Protein AF-A0A061INL2-F1 (afdb_monomer_lite)

Radius of gyration: 15.72 Å; chains: 1; bounding box: 51×24×34 Å

Organism: Cricetulus griseus (NCBI:txid10029)

InterPro domains:
  IPR005108 HELP motif [PF03451] (6-45)
  IPR015943 WD40/YVTN repeat-like-containing domain superfamily [G3DSA:2.130.10.10] (7-18)
  IPR015943 WD40/YVTN repeat-like-containing domain superfamily [G3DSA:2.130.10.10] (19-66)
  IPR050630 WD repeat Echinoderm Microtubule-associated Protein-like [PTHR13720] (5-65)

Foldseek 3Di:
DDDPDDDPDDDDDFDDDDAPPPPADPAWDAAPLRWIWGDDWQWTWTADPVVRGIDIDNPDPTGDRDDDDDRPDPDD

pLDDT: mean 87.03, std 13.33, range [40.16, 97.38]

Secondary structure (DSSP, 8-state):
----SPPS-------------SS--S--EE-TT--EEEEETTEEEEEETTTTEEEEE---SS--------TT----

Sequence (76 aa):
MADRTAPSCQLRLEWVYGYRGHQCRNNLYYTAGKEVVYFVAGVGVVYNTREHSQKFFLGHNDDIIRFSVIRVVVEF

Structure (mmCIF, N/CA/C/O backbone):
data_AF-A0A061INL2-F1
#
_entry.id   AF-A0A061INL2-F1
#
loop_
_atom_site.group_PDB
_atom_site.id
_atom_site.type_symbol
_atom_site.label_atom_id
_atom_site.label_alt_id
_atom_site.label_comp_id
_atom_site.label_asym_id
_atom_site.label_entity_id
_atom_site.label_seq_id
_atom_site.pdbx_PDB_ins_code
_atom_site.Cartn_x
_atom_site.Cartn_y
_atom_site.Cartn_z
_atom_site.occupancy
_atom_site.B_iso_or_equiv
_atom_site.auth_seq_id
_atom_site.auth_comp_id
_atom_site.auth_asym_id
_atom_site.auth_atom_id
_atom_site.pdbx_PDB_model_num
ATOM 1 N N . MET A 1 1 ? 36.847 -5.097 -18.252 1.00 57.16 1 MET A N 1
ATOM 2 C CA . MET A 1 1 ? 35.467 -5.470 -18.636 1.00 57.16 1 MET A CA 1
ATOM 3 C C . MET A 1 1 ? 34.666 -5.571 -17.351 1.00 57.16 1 MET A C 1
ATOM 5 O O . MET A 1 1 ? 35.154 -6.224 -16.441 1.00 57.16 1 MET A O 1
ATOM 9 N N . ALA A 1 2 ? 33.537 -4.871 -17.228 1.00 74.69 2 ALA A N 1
ATOM 10 C CA . ALA A 1 2 ? 32.689 -4.999 -16.043 1.00 74.69 2 ALA A CA 1
ATOM 11 C C . ALA A 1 2 ? 32.026 -6.382 -16.046 1.00 74.69 2 ALA A C 1
ATOM 13 O O . ALA A 1 2 ? 31.502 -6.806 -17.080 1.00 74.69 2 ALA A O 1
ATOM 14 N N . ASP A 1 3 ? 32.107 -7.075 -14.914 1.00 81.12 3 ASP A N 1
ATOM 15 C CA . ASP A 1 3 ? 31.396 -8.325 -14.679 1.00 81.12 3 ASP A CA 1
ATOM 16 C C . ASP A 1 3 ? 29.885 -8.086 -14.845 1.00 81.12 3 ASP A C 1
ATOM 18 O O . ASP A 1 3 ? 29.348 -7.089 -14.361 1.00 81.12 3 ASP A O 1
ATOM 22 N N . ARG A 1 4 ? 29.225 -8.958 -15.613 1.00 86.81 4 ARG A N 1
ATOM 23 C CA . ARG A 1 4 ? 27.794 -8.872 -15.954 1.00 86.81 4 ARG A CA 1
ATOM 24 C C . ARG A 1 4 ? 26.945 -9.848 -15.138 1.00 86.81 4 ARG A C 1
ATOM 26 O O . ARG A 1 4 ? 25.783 -10.067 -15.476 1.00 86.81 4 ARG A O 1
ATOM 33 N N . THR A 1 5 ? 27.515 -10.476 -14.115 1.00 91.94 5 THR A N 1
ATOM 34 C CA . THR A 1 5 ? 26.757 -11.317 -13.191 1.00 91.94 5 THR A CA 1
ATOM 35 C C . THR A 1 5 ? 25.742 -10.497 -12.395 1.00 91.94 5 THR A C 1
ATOM 37 O O . THR A 1 5 ? 25.912 -9.301 -12.150 1.00 91.94 5 THR A O 1
ATOM 40 N N . ALA A 1 6 ? 24.632 -11.143 -12.035 1.00 90.38 6 ALA A N 1
ATOM 41 C CA . ALA A 1 6 ? 23.598 -10.511 -11.231 1.00 90.38 6 ALA A CA 1
ATOM 42 C C . ALA A 1 6 ? 24.144 -10.170 -9.829 1.00 90.38 6 ALA A C 1
ATOM 44 O O . ALA A 1 6 ? 24.912 -10.962 -9.273 1.00 90.38 6 ALA A O 1
ATOM 45 N N . PRO A 1 7 ? 23.735 -9.036 -9.230 1.00 92.88 7 PRO A N 1
ATOM 46 C CA . PRO A 1 7 ? 24.061 -8.735 -7.842 1.00 92.88 7 PRO A CA 1
ATOM 47 C C . PRO A 1 7 ? 23.607 -9.860 -6.906 1.00 92.88 7 PRO A C 1
ATOM 49 O O . PRO A 1 7 ? 22.554 -10.463 -7.107 1.00 92.88 7 PRO A O 1
ATOM 52 N N . SER A 1 8 ? 24.369 -10.111 -5.842 1.00 93.06 8 SER A N 1
ATOM 53 C CA . SER A 1 8 ? 24.008 -11.092 -4.809 1.00 93.06 8 SER A CA 1
ATOM 54 C C . SER A 1 8 ? 22.897 -10.612 -3.866 1.00 93.06 8 SER A C 1
ATOM 56 O O . SER A 1 8 ? 22.398 -11.388 -3.053 1.00 93.06 8 SER A O 1
ATOM 58 N N . CYS A 1 9 ? 22.512 -9.338 -3.952 1.00 93.62 9 CYS A N 1
ATOM 59 C CA . CYS A 1 9 ? 21.482 -8.723 -3.129 1.00 93.62 9 CYS A CA 1
ATOM 60 C C . CYS A 1 9 ? 20.168 -8.530 -3.896 1.00 93.62 9 CYS A C 1
ATOM 62 O O . CYS A 1 9 ? 20.132 -8.455 -5.124 1.00 93.62 9 CYS A O 1
ATOM 64 N N . GLN A 1 10 ? 19.076 -8.427 -3.140 1.00 93.81 10 GLN A N 1
ATOM 65 C CA . GLN A 1 10 ? 17.738 -8.169 -3.660 1.00 93.81 10 GLN A CA 1
ATOM 66 C C . GLN A 1 10 ? 17.185 -6.878 -3.064 1.00 93.81 10 GLN A C 1
ATOM 68 O O . GLN A 1 10 ? 17.495 -6.519 -1.927 1.00 93.81 10 GLN A O 1
ATOM 73 N N . LEU A 1 11 ? 16.345 -6.195 -3.835 1.00 93.94 11 LEU A N 1
ATOM 74 C CA . LEU A 1 11 ? 15.588 -5.045 -3.365 1.00 93.94 11 LEU A CA 1
ATOM 75 C C . LEU A 1 11 ? 14.238 -5.510 -2.825 1.00 93.94 11 LEU A C 1
ATOM 77 O O . LEU A 1 11 ? 13.613 -6.419 -3.371 1.00 93.94 11 LEU A O 1
ATOM 81 N N . ARG A 1 12 ? 13.772 -4.846 -1.770 1.00 93.56 12 ARG A N 1
ATOM 82 C CA . ARG A 1 12 ? 12.429 -5.027 -1.225 1.00 93.56 12 ARG A CA 1
ATOM 83 C C . ARG A 1 12 ? 11.777 -3.665 -1.091 1.00 93.56 12 ARG A C 1
ATOM 85 O O . ARG A 1 12 ? 12.414 -2.725 -0.627 1.00 93.56 12 ARG A O 1
ATOM 92 N N . LEU A 1 13 ? 10.512 -3.579 -1.488 1.00 94.44 13 LEU A N 1
ATOM 93 C CA . LEU A 1 13 ? 9.719 -2.375 -1.292 1.00 94.44 13 LEU A CA 1
ATOM 94 C C . LEU A 1 13 ? 9.619 -2.071 0.208 1.00 94.44 13 LEU A C 1
ATOM 96 O O . LEU A 1 13 ? 9.171 -2.914 0.985 1.00 94.44 13 LEU A O 1
ATOM 100 N N . GLU A 1 14 ? 10.074 -0.884 0.597 1.00 96.19 14 GLU A N 1
ATOM 101 C CA . GLU A 1 14 ? 10.066 -0.425 1.988 1.00 96.19 14 GLU A CA 1
ATOM 102 C C . GLU A 1 14 ? 8.858 0.466 2.272 1.00 96.19 14 GLU A C 1
ATOM 104 O O . GLU A 1 14 ? 8.173 0.282 3.276 1.00 96.19 14 GLU A O 1
ATOM 109 N N . TRP A 1 15 ? 8.577 1.409 1.371 1.00 97.38 15 TRP A N 1
ATOM 110 C CA . TRP A 1 15 ? 7.519 2.388 1.560 1.00 97.38 15 TRP A CA 1
ATOM 111 C C . TRP A 1 15 ? 6.943 2.876 0.235 1.00 97.38 15 TRP A C 1
ATOM 113 O O . TRP A 1 15 ? 7.665 3.069 -0.745 1.00 97.38 15 TRP A O 1
ATOM 123 N N . VAL A 1 16 ? 5.639 3.140 0.229 1.00 96.62 16 VAL A N 1
ATOM 124 C CA . VAL A 1 16 ? 4.936 3.838 -0.847 1.00 96.62 16 VAL A CA 1
ATOM 125 C C . VAL A 1 16 ? 4.502 5.206 -0.341 1.00 96.62 16 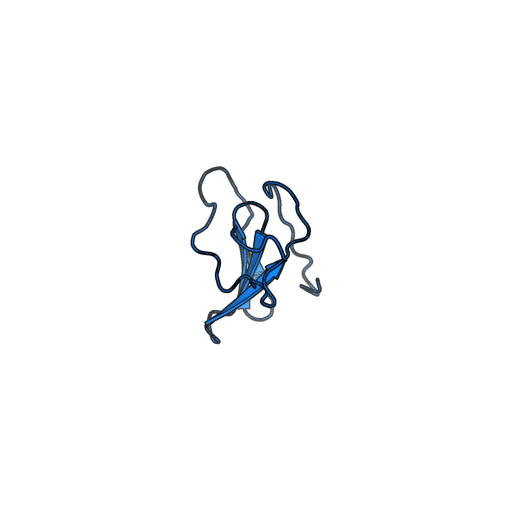VAL A C 1
ATOM 127 O O . VAL A 1 16 ? 3.725 5.328 0.611 1.00 96.62 16 VAL A O 1
ATOM 130 N N . TYR A 1 17 ? 4.997 6.247 -1.008 1.00 95.44 17 TYR A N 1
ATOM 131 C CA . TYR A 1 17 ? 4.603 7.629 -0.761 1.00 95.44 17 TYR A CA 1
ATOM 132 C C . TYR A 1 17 ? 3.505 8.068 -1.731 1.00 95.44 17 TYR A C 1
ATOM 134 O O . TYR A 1 17 ? 3.532 7.743 -2.917 1.00 95.44 17 TYR A O 1
ATOM 142 N N . GLY A 1 18 ? 2.572 8.871 -1.220 1.00 92.81 18 GLY A N 1
ATOM 143 C CA . GLY A 1 18 ? 1.480 9.450 -1.997 1.00 92.81 18 GLY A CA 1
ATOM 144 C C . GLY A 1 18 ? 0.158 8.692 -1.877 1.00 92.81 18 GLY A C 1
ATOM 145 O O . GLY A 1 18 ? 0.062 7.621 -1.284 1.00 92.81 18 GLY A O 1
ATOM 146 N N . TYR A 1 19 ? -0.885 9.303 -2.433 1.00 92.69 19 TYR A N 1
ATOM 147 C CA . TYR A 1 19 ? -2.242 8.770 -2.500 1.00 92.69 19 TYR A CA 1
ATOM 148 C C . TYR A 1 19 ? -2.878 9.215 -3.818 1.00 92.69 19 TYR A C 1
ATOM 150 O O . TYR A 1 19 ? -2.836 10.398 -4.169 1.00 92.69 19 TYR A O 1
ATOM 158 N N . ARG A 1 20 ? -3.498 8.282 -4.550 1.00 86.38 20 ARG A N 1
ATOM 159 C CA . ARG A 1 20 ? -4.194 8.580 -5.809 1.00 86.38 20 ARG A CA 1
ATOM 160 C C . ARG A 1 20 ? -5.593 9.140 -5.532 1.00 86.38 20 ARG A C 1
ATOM 162 O O . ARG A 1 20 ? -6.599 8.466 -5.727 1.00 86.38 20 ARG A O 1
ATOM 169 N N . GLY A 1 21 ? -5.654 10.378 -5.046 1.00 84.94 21 GLY A N 1
ATOM 170 C CA . GLY A 1 21 ? -6.920 11.081 -4.790 1.00 84.94 21 GLY A CA 1
ATOM 171 C C . GLY A 1 21 ? -7.512 11.762 -6.024 1.00 84.94 21 GLY A C 1
ATOM 172 O O . GLY A 1 21 ? -8.723 11.932 -6.129 1.00 84.94 21 GLY A O 1
ATOM 173 N N . HIS A 1 22 ? -6.665 12.138 -6.982 1.00 79.94 22 HIS A N 1
ATOM 174 C CA . HIS A 1 22 ? -7.099 12.704 -8.253 1.00 79.94 22 HIS A CA 1
ATOM 175 C C . HIS A 1 22 ? -7.526 11.561 -9.188 1.00 79.94 22 HIS A C 1
ATOM 177 O O . HIS A 1 22 ? -6.779 10.602 -9.361 1.00 79.94 22 HIS A O 1
ATOM 183 N N . GLN A 1 23 ? -8.723 11.658 -9.778 1.00 79.88 23 GLN A N 1
ATOM 184 C CA . GLN A 1 23 ? -9.326 10.701 -10.733 1.00 79.88 23 GLN A CA 1
ATOM 185 C C . GLN A 1 23 ? -9.847 9.365 -10.174 1.00 79.88 23 GLN A C 1
ATOM 187 O O . GLN A 1 23 ? -10.597 8.688 -10.877 1.00 79.88 23 GLN A O 1
ATOM 192 N N . CYS A 1 24 ? -9.548 9.002 -8.927 1.00 80.62 24 CYS A N 1
ATOM 193 C CA . CYS A 1 24 ? -10.105 7.805 -8.291 1.00 80.62 24 CYS A CA 1
ATOM 194 C C . CYS A 1 24 ? -11.096 8.175 -7.178 1.00 80.62 24 CYS A C 1
ATOM 196 O O . CYS A 1 24 ? -10.947 9.183 -6.492 1.00 80.62 24 CYS A O 1
ATOM 198 N N . ARG A 1 25 ? -12.145 7.362 -7.022 1.00 84.44 25 ARG A N 1
ATOM 199 C CA . ARG A 1 25 ? -13.148 7.453 -5.947 1.00 84.44 25 ARG A CA 1
ATOM 200 C C . ARG A 1 25 ? -13.301 6.073 -5.316 1.00 84.44 25 ARG A C 1
ATOM 202 O O . ARG A 1 25 ? -13.023 5.079 -5.983 1.00 84.44 25 ARG A O 1
ATOM 209 N N . ASN A 1 26 ? -13.793 6.009 -4.078 1.00 84.81 26 ASN A N 1
ATOM 210 C CA . ASN A 1 26 ? -14.009 4.751 -3.349 1.00 84.81 26 ASN A CA 1
ATOM 211 C C . ASN A 1 26 ? -12.750 3.862 -3.343 1.00 84.81 26 ASN A C 1
ATOM 213 O O . ASN A 1 26 ? -12.779 2.691 -3.712 1.00 84.81 26 ASN A O 1
ATOM 217 N N . ASN A 1 27 ? -11.619 4.452 -2.976 1.00 85.81 27 ASN A N 1
ATOM 218 C CA . ASN A 1 27 ? -10.304 3.814 -2.971 1.00 85.81 27 ASN A CA 1
ATOM 219 C C . ASN A 1 27 ? -9.551 4.014 -1.649 1.00 85.81 27 ASN A C 1
ATOM 221 O O . ASN A 1 27 ? -8.344 3.798 -1.598 1.00 85.81 27 ASN A O 1
ATOM 225 N N . LEU A 1 28 ? -10.262 4.433 -0.600 1.00 91.00 28 LEU A N 1
ATOM 226 C CA . LEU A 1 28 ? -9.747 4.595 0.750 1.00 91.00 28 LEU A CA 1
ATOM 227 C C . LEU A 1 28 ? -10.718 3.932 1.725 1.00 91.00 28 LEU A C 1
ATOM 229 O O . LEU A 1 28 ? -11.896 4.287 1.770 1.00 91.00 28 LEU A O 1
ATOM 233 N N . TYR A 1 29 ? -10.218 2.972 2.494 1.00 91.25 29 TYR A N 1
ATOM 234 C CA . TYR A 1 29 ? -11.013 2.161 3.410 1.00 91.25 29 TYR A CA 1
ATOM 235 C C . TYR A 1 29 ? -10.295 1.987 4.746 1.00 91.25 29 TYR A C 1
ATOM 237 O O . TYR A 1 29 ? -9.078 2.134 4.82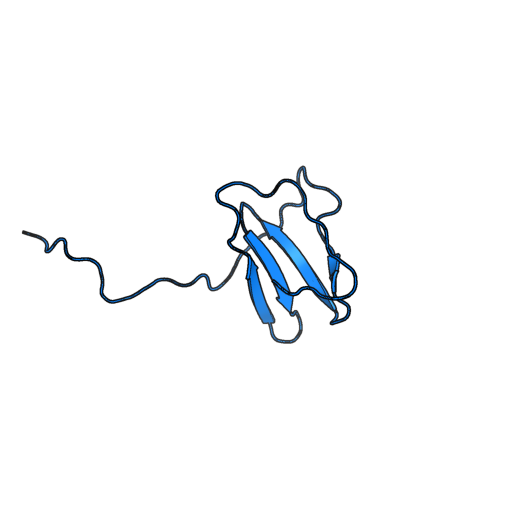9 1.00 91.25 29 TYR A O 1
ATOM 245 N N . TYR A 1 30 ? -11.053 1.626 5.780 1.00 91.62 30 TYR A N 1
ATOM 246 C CA . TYR A 1 30 ? -10.506 1.173 7.055 1.00 91.62 30 TYR A CA 1
ATOM 247 C C . TYR A 1 30 ? -10.788 -0.313 7.257 1.00 91.62 30 TYR A C 1
ATOM 249 O O . TYR A 1 30 ? -11.908 -0.769 7.012 1.00 91.62 30 TYR A O 1
ATOM 257 N N . THR A 1 31 ? -9.792 -1.057 7.740 1.00 90.44 31 THR A N 1
ATOM 258 C CA . THR A 1 31 ? -9.993 -2.429 8.234 1.00 90.44 31 THR A CA 1
ATOM 259 C C . THR A 1 31 ? -10.669 -2.414 9.608 1.00 90.44 31 THR A C 1
ATOM 261 O O . THR A 1 31 ? -10.705 -1.386 10.292 1.00 90.44 31 THR A O 1
ATOM 264 N N . ALA A 1 32 ? -11.166 -3.569 10.069 1.00 87.81 32 ALA A N 1
ATOM 265 C CA . ALA A 1 32 ? -11.634 -3.723 11.452 1.00 87.81 32 ALA A CA 1
ATOM 266 C C . ALA A 1 32 ? -10.522 -3.410 12.480 1.00 87.81 32 ALA A C 1
ATOM 268 O O . ALA A 1 32 ? -10.800 -2.893 13.562 1.00 87.81 32 ALA A O 1
ATOM 269 N N . GLY A 1 33 ? -9.259 -3.645 12.102 1.00 88.31 33 GLY A N 1
ATOM 270 C CA . GLY A 1 33 ? -8.064 -3.284 12.866 1.00 88.31 33 GLY A CA 1
ATOM 271 C C . GLY A 1 33 ? -7.705 -1.794 12.834 1.00 88.31 33 GLY A C 1
ATOM 272 O O . GLY A 1 33 ? -6.718 -1.401 13.452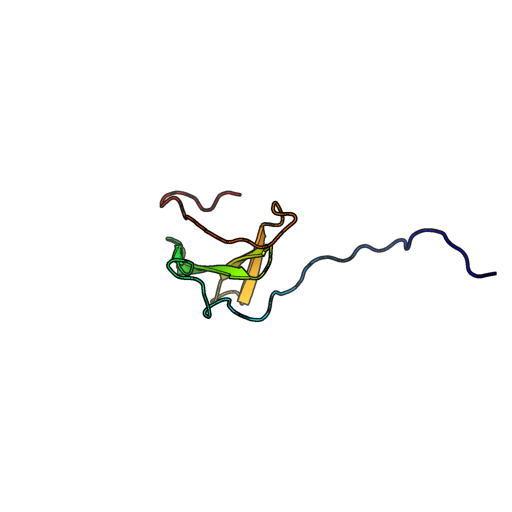 1.00 88.31 33 GLY A O 1
ATOM 273 N N . LYS A 1 34 ? -8.505 -0.951 12.163 1.00 90.50 34 LYS A N 1
ATOM 274 C CA . LYS A 1 34 ? -8.251 0.485 11.941 1.00 90.50 34 LYS A CA 1
ATOM 275 C C . LYS A 1 34 ? -6.991 0.771 11.112 1.00 90.50 34 LYS A C 1
ATOM 277 O O . LYS A 1 34 ? -6.431 1.861 11.212 1.00 90.50 34 LYS A O 1
ATOM 282 N N . GLU A 1 35 ? -6.569 -0.173 10.276 1.00 93.94 35 GLU A N 1
ATOM 283 C CA . GLU A 1 35 ? -5.534 0.069 9.268 1.00 93.94 35 GLU A CA 1
ATOM 284 C C . GLU A 1 35 ? -6.152 0.787 8.067 1.00 93.94 35 GLU A C 1
ATOM 286 O O . GLU A 1 35 ? -7.317 0.563 7.725 1.00 93.94 35 GLU A O 1
ATOM 291 N N . VAL A 1 36 ? -5.373 1.656 7.431 1.00 94.44 36 VAL A N 1
ATOM 292 C CA . VAL A 1 36 ? -5.786 2.426 6.257 1.00 94.44 36 VAL A CA 1
ATOM 293 C C . VAL A 1 36 ? -5.471 1.618 5.006 1.00 94.44 36 VAL A C 1
ATOM 295 O O . VAL A 1 36 ? -4.325 1.230 4.805 1.00 94.44 36 VAL A O 1
ATOM 298 N N . VAL A 1 37 ? -6.458 1.391 4.145 1.00 94.44 37 VAL A N 1
ATOM 299 C CA . VAL A 1 37 ? -6.286 0.622 2.907 1.00 94.44 37 VAL A CA 1
ATOM 300 C C . VAL A 1 37 ? -6.535 1.504 1.694 1.00 94.44 37 VAL A C 1
ATOM 302 O O . VAL A 1 37 ? -7.595 2.124 1.588 1.00 94.44 37 VAL A O 1
ATOM 305 N N . TYR A 1 38 ? -5.566 1.557 0.785 1.00 94.19 38 TYR A N 1
ATOM 306 C CA . TYR A 1 38 ? -5.621 2.337 -0.453 1.00 94.19 38 TYR A CA 1
ATOM 307 C C . TYR A 1 38 ? -4.693 1.743 -1.514 1.00 94.19 38 TYR A C 1
ATOM 309 O O . TYR A 1 38 ? -4.045 0.726 -1.283 1.00 94.19 38 TYR A O 1
ATOM 317 N N . PHE A 1 39 ? -4.623 2.364 -2.690 1.00 93.69 39 PHE A N 1
ATOM 318 C CA . PHE A 1 39 ? -3.668 1.981 -3.727 1.00 93.69 39 PHE A CA 1
ATOM 319 C C . PHE A 1 39 ? -2.982 3.191 -4.362 1.00 93.69 39 PHE A C 1
ATOM 321 O O . PHE A 1 39 ? -3.528 4.301 -4.386 1.00 93.69 39 PHE A O 1
ATOM 328 N N . VAL A 1 40 ? -1.785 2.956 -4.898 1.00 93.81 40 VAL A N 1
ATOM 329 C CA . VAL A 1 40 ? -1.005 3.900 -5.711 1.00 93.81 40 VAL A CA 1
ATOM 330 C C . VAL A 1 40 ? -0.317 3.106 -6.819 1.00 93.81 40 VAL A C 1
ATOM 332 O O . VAL A 1 40 ? 0.278 2.067 -6.543 1.00 93.81 40 VAL A O 1
ATOM 335 N N . ALA A 1 41 ? -0.393 3.591 -8.063 1.00 93.00 41 ALA A N 1
ATOM 336 C CA . ALA A 1 41 ? 0.063 2.850 -9.243 1.00 93.00 41 ALA A CA 1
ATOM 337 C C . ALA A 1 41 ? -0.506 1.409 -9.252 1.00 93.00 41 ALA A C 1
ATOM 339 O O . ALA A 1 41 ? -1.704 1.224 -9.025 1.00 93.00 41 ALA A O 1
ATOM 340 N N . GLY A 1 42 ? 0.339 0.397 -9.463 1.00 94.06 42 GLY A N 1
ATOM 341 C CA . GLY A 1 42 ? -0.009 -1.027 -9.391 1.00 94.06 42 GLY A CA 1
ATOM 342 C C . GLY A 1 42 ? 0.006 -1.648 -7.983 1.00 94.06 42 GLY A C 1
ATOM 343 O O . GLY A 1 42 ? -0.071 -2.868 -7.864 1.00 94.06 42 GLY A O 1
ATOM 344 N N . VAL A 1 43 ? 0.150 -0.858 -6.911 1.00 95.25 43 VAL A N 1
ATOM 345 C CA . VAL A 1 43 ? 0.394 -1.375 -5.550 1.00 95.25 43 VAL A CA 1
ATOM 346 C C . VAL A 1 43 ? -0.800 -1.131 -4.632 1.00 95.25 43 VAL A C 1
ATOM 348 O O . VAL A 1 43 ? -1.218 0.010 -4.424 1.00 95.25 43 VAL A O 1
ATOM 351 N N . GLY A 1 44 ? -1.313 -2.205 -4.027 1.00 94.62 44 GLY A N 1
ATOM 352 C CA . GLY A 1 44 ? -2.239 -2.121 -2.895 1.00 94.62 44 GLY A CA 1
ATOM 353 C C . GLY A 1 44 ? -1.474 -1.920 -1.587 1.00 94.62 44 GLY A C 1
ATOM 354 O O . GLY A 1 44 ? -0.480 -2.601 -1.348 1.00 94.62 44 GLY A O 1
ATOM 355 N N . VAL A 1 45 ? -1.930 -1.000 -0.740 1.00 95.69 45 VAL A N 1
ATOM 356 C CA . VAL A 1 45 ? -1.273 -0.620 0.517 1.00 95.69 45 VAL A CA 1
ATOM 357 C C . VAL A 1 45 ? -2.233 -0.823 1.682 1.00 95.69 45 VAL A C 1
ATOM 359 O O . VAL A 1 45 ? -3.340 -0.284 1.680 1.00 95.69 45 VAL A O 1
ATOM 362 N N . VAL A 1 46 ? -1.781 -1.554 2.700 1.00 95.56 46 VAL A N 1
ATOM 363 C CA . VAL A 1 46 ? -2.395 -1.590 4.034 1.00 95.56 46 VAL A CA 1
ATOM 364 C C . VAL A 1 46 ? -1.433 -0.907 4.994 1.00 95.56 46 VAL A C 1
ATOM 366 O O . VAL A 1 46 ? -0.340 -1.409 5.248 1.00 95.56 46 VAL A O 1
ATOM 369 N N . TYR A 1 47 ? -1.826 0.255 5.501 1.00 96.62 47 TYR A N 1
ATOM 370 C CA . TYR A 1 47 ? -1.015 1.090 6.372 1.00 96.62 47 TYR A CA 1
ATOM 371 C C . TYR A 1 47 ? -1.520 1.035 7.816 1.00 96.62 47 TYR A C 1
ATOM 373 O O . TYR A 1 47 ? -2.622 1.497 8.131 1.00 96.62 47 TYR A O 1
ATOM 381 N N . ASN A 1 48 ? -0.686 0.509 8.711 1.00 96.06 48 ASN A N 1
ATOM 382 C CA . ASN A 1 48 ? -0.897 0.575 10.149 1.00 96.06 48 ASN A CA 1
ATOM 383 C C . ASN A 1 48 ? -0.293 1.878 10.691 1.00 96.06 48 ASN A C 1
ATOM 385 O O . ASN A 1 48 ? 0.923 2.026 10.810 1.00 96.06 48 ASN A O 1
ATOM 389 N N . THR A 1 49 ? -1.156 2.825 11.055 1.00 95.00 49 THR A N 1
ATOM 390 C CA . THR A 1 49 ? -0.746 4.141 11.569 1.00 95.00 49 THR A CA 1
ATOM 391 C C . THR A 1 49 ? -0.143 4.094 12.971 1.00 95.00 49 THR A C 1
ATOM 393 O O . THR A 1 49 ? 0.547 5.036 13.352 1.00 95.00 49 THR A O 1
ATOM 396 N N . ARG A 1 50 ? -0.393 3.032 13.750 1.00 95.62 50 ARG A N 1
ATOM 397 C CA . ARG A 1 50 ? 0.123 2.889 15.122 1.00 95.62 50 ARG A CA 1
ATOM 398 C C . ARG A 1 50 ? 1.554 2.378 15.135 1.00 95.62 50 ARG A C 1
ATOM 400 O O . ARG A 1 50 ? 2.382 2.904 15.864 1.00 95.62 50 ARG A O 1
ATOM 407 N N . GLU A 1 51 ? 1.815 1.352 14.334 1.00 96.31 51 GLU A N 1
ATOM 408 C CA . GLU A 1 51 ? 3.141 0.735 14.205 1.00 96.31 51 GLU A CA 1
ATOM 409 C C . GLU A 1 51 ? 4.010 1.431 13.157 1.00 96.31 51 GLU A C 1
ATOM 411 O O . GLU A 1 51 ? 5.193 1.132 13.047 1.00 96.31 51 GLU A O 1
ATOM 416 N N . HIS A 1 52 ? 3.418 2.347 12.388 1.00 96.81 52 HIS A N 1
ATOM 417 C CA . HIS A 1 52 ? 4.052 3.007 11.257 1.00 96.81 52 HIS A CA 1
ATOM 418 C C . HIS A 1 52 ? 4.642 1.997 10.260 1.00 96.81 52 HIS A C 1
ATOM 420 O O . HIS A 1 52 ? 5.806 2.066 9.873 1.00 96.81 52 HIS A O 1
ATOM 426 N N . SER A 1 53 ? 3.817 1.032 9.853 1.00 96.75 53 SER A N 1
ATOM 427 C CA . SER A 1 53 ? 4.218 -0.068 8.977 1.00 96.75 53 SER A CA 1
ATOM 428 C C . SER A 1 53 ? 3.261 -0.216 7.795 1.00 96.75 53 SER A C 1
ATOM 430 O O . SER A 1 53 ? 2.054 0.011 7.915 1.00 96.75 53 SER A O 1
ATOM 432 N N . GLN A 1 54 ? 3.804 -0.583 6.632 1.00 97.25 54 GLN A N 1
ATOM 433 C CA . GLN A 1 54 ? 3.037 -0.832 5.413 1.00 97.25 54 GLN A CA 1
ATOM 434 C C . GLN A 1 54 ? 3.163 -2.294 4.985 1.00 97.25 54 GLN A C 1
ATOM 436 O O . GLN A 1 54 ? 4.248 -2.876 5.003 1.00 97.25 54 GLN A O 1
ATOM 441 N N . LYS A 1 55 ? 2.039 -2.878 4.570 1.00 95.69 55 LYS A N 1
ATOM 442 C CA . LYS A 1 55 ? 1.984 -4.154 3.849 1.00 95.69 55 LYS A CA 1
ATOM 443 C C . LYS A 1 55 ? 1.562 -3.880 2.411 1.00 95.69 55 LYS A C 1
ATOM 445 O O . LYS A 1 55 ? 0.712 -3.019 2.170 1.00 95.69 55 LYS A O 1
ATOM 450 N N . PHE A 1 56 ? 2.143 -4.628 1.478 1.00 95.19 56 PHE A N 1
ATOM 451 C CA . PHE A 1 56 ? 1.987 -4.390 0.046 1.00 95.19 56 PHE A CA 1
ATOM 452 C C . PHE A 1 56 ? 1.365 -5.584 -0.663 1.00 95.19 56 PHE A C 1
ATOM 454 O O . PHE A 1 56 ? 1.767 -6.724 -0.442 1.00 95.19 56 PHE A O 1
ATOM 461 N N . PHE A 1 57 ? 0.450 -5.295 -1.583 1.00 92.81 57 PHE A N 1
ATOM 462 C CA . PHE A 1 57 ? -0.025 -6.238 -2.584 1.00 92.81 57 PHE A CA 1
ATOM 463 C C . PHE A 1 57 ? 0.563 -5.875 -3.948 1.00 92.81 57 PHE A C 1
ATOM 465 O O . PHE A 1 57 ? 0.320 -4.777 -4.452 1.00 92.81 57 PHE A O 1
ATOM 472 N N . LEU A 1 58 ? 1.329 -6.802 -4.530 1.00 93.94 58 LEU A N 1
ATOM 473 C CA . LEU A 1 58 ? 2.097 -6.615 -5.771 1.00 93.94 58 LEU A CA 1
ATOM 474 C C . LEU A 1 58 ? 1.606 -7.524 -6.915 1.00 93.94 58 LEU A C 1
ATOM 476 O O . LEU A 1 58 ? 2.372 -7.870 -7.807 1.00 93.94 58 LEU A O 1
ATOM 480 N N . GLY A 1 59 ? 0.341 -7.957 -6.871 1.00 92.50 59 GLY A N 1
ATOM 481 C CA . GLY A 1 59 ? -0.224 -8.874 -7.869 1.00 92.50 59 GLY A CA 1
ATOM 482 C C . GLY A 1 59 ? -0.573 -8.226 -9.214 1.00 92.50 59 GLY A C 1
ATOM 483 O O . GLY A 1 59 ? -0.807 -8.939 -10.187 1.00 92.50 59 GLY A O 1
ATOM 484 N N . HIS A 1 60 ? -0.617 -6.894 -9.287 1.00 93.19 60 HIS A N 1
ATOM 485 C CA . HIS A 1 60 ? -0.897 -6.172 -10.526 1.00 93.19 60 HIS A CA 1
ATOM 486 C C . HIS A 1 60 ? 0.400 -5.810 -11.254 1.00 93.19 60 HIS A C 1
ATOM 488 O O . HIS A 1 60 ? 1.378 -5.385 -10.644 1.00 93.19 60 HIS A O 1
ATOM 494 N N . ASN A 1 61 ? 0.385 -5.953 -12.576 1.00 93.62 61 ASN A N 1
ATOM 495 C CA . ASN A 1 61 ? 1.474 -5.569 -13.476 1.00 93.62 61 ASN A CA 1
ATOM 496 C C . ASN A 1 61 ? 1.255 -4.197 -14.142 1.00 93.62 61 ASN A C 1
ATOM 498 O O . ASN A 1 61 ? 2.104 -3.766 -14.918 1.00 93.62 61 ASN A O 1
ATOM 502 N N . ASP A 1 62 ? 0.135 -3.534 -13.845 1.00 93.00 62 ASP A N 1
ATOM 503 C CA . ASP A 1 62 ? -0.249 -2.213 -14.345 1.00 93.00 62 ASP A CA 1
ATOM 504 C C . ASP A 1 62 ? -1.089 -1.470 -13.283 1.00 93.00 62 ASP A C 1
ATOM 506 O O . ASP A 1 62 ? -1.386 -2.013 -12.213 1.00 93.00 62 ASP A O 1
ATOM 510 N N . ASP A 1 63 ? -1.464 -0.226 -13.568 1.00 90.50 63 ASP A N 1
ATOM 511 C CA . ASP A 1 63 ? -2.231 0.659 -12.697 1.00 90.50 63 ASP A CA 1
ATOM 512 C C . ASP A 1 63 ? -3.524 0.020 -12.157 1.00 90.50 63 ASP A C 1
ATOM 514 O O . ASP A 1 63 ? -4.421 -0.391 -12.900 1.00 90.50 63 ASP A O 1
ATOM 518 N N . ILE A 1 64 ? -3.687 0.040 -10.830 1.00 89.88 64 ILE A N 1
ATOM 519 C CA . ILE A 1 64 ? -4.959 -0.303 -10.193 1.00 89.88 64 ILE A CA 1
ATOM 520 C C . ILE A 1 64 ? -5.965 0.815 -10.493 1.00 89.88 64 ILE A C 1
ATOM 522 O O . ILE A 1 64 ? -5.740 1.985 -10.180 1.00 89.88 64 ILE A O 1
ATOM 526 N N . ILE A 1 65 ? -7.107 0.444 -11.078 1.00 88.25 65 ILE A N 1
ATOM 527 C CA . ILE A 1 65 ? -8.206 1.376 -11.393 1.00 88.25 65 ILE A CA 1
ATOM 528 C C . ILE A 1 65 ? -9.377 1.288 -10.409 1.00 88.25 65 ILE A C 1
ATOM 530 O O . ILE A 1 65 ? -10.159 2.231 -10.280 1.00 88.25 65 ILE A O 1
ATOM 534 N N . ARG A 1 66 ? -9.538 0.142 -9.740 1.00 83.50 66 ARG A N 1
ATOM 535 C CA . ARG A 1 66 ? -10.625 -0.145 -8.799 1.00 83.50 66 ARG A CA 1
ATOM 536 C C . ARG A 1 66 ? -10.127 -1.061 -7.698 1.00 83.50 66 ARG A C 1
ATOM 538 O O . ARG A 1 66 ? -9.283 -1.916 -7.931 1.00 83.50 66 ARG A O 1
ATOM 545 N N . PHE A 1 67 ? -10.706 -0.890 -6.520 1.00 82.25 67 PHE A N 1
ATOM 546 C CA . PHE A 1 67 ? -10.321 -1.616 -5.325 1.00 82.25 67 PHE A CA 1
ATOM 547 C C . PHE A 1 67 ? -11.563 -1.897 -4.480 1.00 82.25 67 PHE A C 1
ATOM 549 O O . PHE A 1 67 ? -12.444 -1.043 -4.375 1.00 82.25 67 PHE A O 1
ATOM 556 N N . SER A 1 68 ? -11.648 -3.096 -3.910 1.00 81.94 68 SER A N 1
ATOM 557 C CA . SER A 1 68 ? -12.752 -3.517 -3.047 1.00 81.94 68 SER A CA 1
ATOM 558 C C . SER A 1 68 ? -12.193 -4.285 -1.861 1.00 81.94 68 SER A C 1
ATOM 560 O O . SER A 1 68 ? -11.260 -5.069 -2.016 1.00 81.94 68 SER A O 1
ATOM 562 N N . VAL A 1 69 ? -12.771 -4.057 -0.683 1.00 75.88 69 VAL A N 1
ATOM 563 C CA . VAL A 1 69 ? -12.364 -4.701 0.568 1.00 75.88 69 VAL A CA 1
ATOM 564 C C . VAL A 1 69 ? -13.522 -5.550 1.079 1.00 75.88 69 VAL A C 1
ATOM 566 O O . VAL A 1 69 ? -14.612 -5.031 1.332 1.00 75.88 69 VAL A O 1
ATOM 569 N N . ILE A 1 70 ? -13.295 -6.853 1.253 1.00 74.88 70 ILE A N 1
ATOM 570 C CA . ILE A 1 70 ? -14.275 -7.758 1.864 1.00 74.88 70 ILE A CA 1
ATOM 571 C C . ILE A 1 70 ? -14.198 -7.593 3.386 1.00 74.88 70 ILE A C 1
ATOM 573 O O . ILE A 1 70 ? -13.133 -7.689 3.988 1.00 74.88 70 ILE A O 1
ATOM 577 N N . ARG A 1 71 ? -15.347 -7.328 4.020 1.00 58.50 71 ARG A N 1
ATOM 578 C CA . ARG A 1 71 ? -15.472 -6.877 5.422 1.00 58.50 71 ARG A CA 1
ATOM 579 C C . ARG A 1 71 ? -15.018 -7.856 6.513 1.00 58.50 71 ARG A C 1
ATOM 581 O O . ARG A 1 71 ? -15.176 -7.528 7.684 1.00 58.50 71 ARG A O 1
ATOM 588 N N . VAL A 1 72 ? -14.472 -9.020 6.181 1.00 49.88 72 VAL A N 1
ATOM 589 C CA . VAL A 1 72 ? -14.129 -10.031 7.195 1.00 49.88 72 VAL A CA 1
ATOM 590 C C . VAL A 1 72 ? -12.642 -10.347 7.227 1.00 49.88 72 VAL A C 1
ATOM 592 O O . VAL A 1 72 ? -12.127 -10.638 8.298 1.00 49.88 72 VAL A O 1
ATOM 595 N N . VAL A 1 73 ? -11.918 -10.202 6.120 1.00 45.41 73 VAL A N 1
ATOM 596 C CA . VAL A 1 73 ? -10.486 -10.484 6.109 1.00 45.41 73 VAL A CA 1
ATOM 597 C C . VAL A 1 73 ? -9.838 -9.669 4.995 1.00 45.41 73 VAL A C 1
ATOM 599 O O . VAL A 1 73 ? -10.200 -9.816 3.831 1.00 45.41 73 VAL A O 1
ATOM 602 N N . VAL A 1 74 ? -8.887 -8.798 5.340 1.00 47.41 74 VAL A N 1
ATOM 603 C CA . VAL A 1 74 ? -7.825 -8.442 4.389 1.00 47.41 74 VAL A CA 1
ATOM 604 C C . VAL A 1 74 ? -6.789 -9.549 4.530 1.00 47.41 74 VAL A C 1
ATOM 606 O O . VAL A 1 74 ? -5.763 -9.378 5.179 1.00 47.41 74 VAL A O 1
ATOM 609 N N . GLU A 1 75 ? -7.140 -10.732 4.040 1.00 40.16 75 GLU A N 1
ATOM 610 C CA . GLU A 1 75 ? -6.164 -11.779 3.777 1.00 40.16 75 GLU A CA 1
ATOM 611 C C . GLU A 1 75 ? -5.800 -11.646 2.307 1.00 40.16 75 GLU A C 1
ATOM 613 O O . GLU A 1 75 ? -6.676 -11.556 1.442 1.00 40.16 75 GLU A O 1
ATOM 618 N N . PHE A 1 76 ? -4.501 -11.500 2.074 1.00 46.22 76 PHE A N 1
ATOM 619 C CA . PHE A 1 76 ? -3.911 -11.552 0.747 1.00 46.22 76 PHE A CA 1
ATOM 620 C C . PHE A 1 76 ? -3.874 -12.997 0.258 1.00 46.22 76 PHE A C 1
ATOM 622 O O . PHE A 1 76 ? -3.613 -13.883 1.105 1.00 46.22 76 PHE A O 1
#

=== Feature glossary ===
A reading guide for the features in this record.

Start from the sequence.

  · Sequence gives the chain of amino acids in standard one-letter code (A=alanine, C=cysteine, …, Y=tyrosine), read N→C. It is the only feature that is directly encoded by the gene; all structural features are derived from the folded form of this sequence.

Fold it, and you get atomic coordinates and the backbone conformation that goes with them.

  · The mmCIF table is the protein's shape written out atom by atom. For each backbone N, Cα, C, and carbonyl O, it records an (x, y, z) coordinate triple in Å plus the residue type, chain letter, and residue number.

  · Backbone dihedral angles. Every residue except chain termini has a φ (preceding-C → N → Cα → C) and a ψ (N → Cα → C → next-N). They are reported in degrees following the IUPAC sign convention. Secondary structure is essentially a statement about which (φ, ψ) basin each residue occupies.

  · DSSP 8-state secondary structure assigns each residue one of H (α-helix), G (3₁₀-helix), I (π-helix), E (extended β-strand), B (isolated β-bridge), T (hydrogen-bonded turn), S (bend), or '-' (coil). The assignment is computed from backbone hydrogen-bond geometry via the Kabsch–Sander algorithm.

  · P-SEA three-state annotation labels each residue as helix, strand, or coil based purely on the 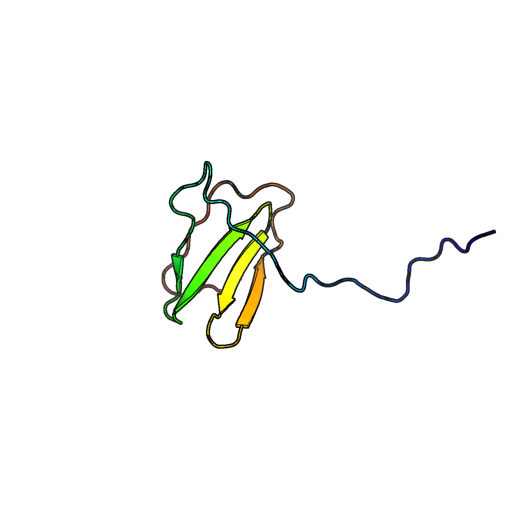geometry of the Cα trace. It serves as a fallback when the full backbone (and thus DSSP) is unavailable.

Summarize the fold with a handful of shape descriptors and a per-residue structural alphabet.

  · Radius of gyration (Rg) is the root-mean-square distance of Cα atoms from their centroid — a single number for overall siz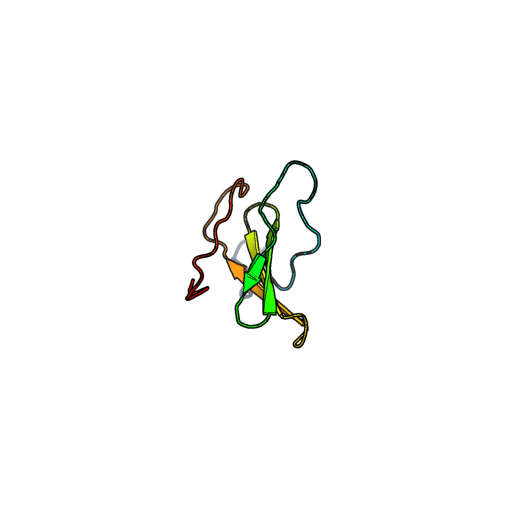e and compactness. A globular domain of N residues has Rg ≈ 2.2·N^0.38 Å; an extended or disordered chain has a much larger Rg. The Cα contact count is the number of residue pairs whose Cα atoms are within 8 Å and are more than four positions apart in sequence — a standard proxy for tertiary packing density. The bounding box is the smallest axis-aligned box enclosing all Cα atoms.

  · Foldseek's 3Di representation compresses backbone geometry into a per-residue letter drawn from a learned twenty-state alphabet. It captures the tertiary interaction pattern around each residue — which residues are packed against it in space, regardless of where they are in sequence.

  · Accessible surface area quantifies burial. A residue with SASA near zero is packed into the hydrophobic core; one with SASA >100 Å² sits on the surface. Computed here via the Shrake–Rupley numerical algorithm with a 1.4 Å probe.

Ask how reliable the model is.

  · For AlphaFold models, the B-factor field carries pLDDT — the model's own estimate of local accuracy on a 0–100 scale. Regions with pLDDT<50 should be treated as essentially unmodeled; they often correspond to intrinsically disordered segments.

  · For experimental (PDB) structures, the B-factor (temperature factor) quantifies the positional spread of each atom in the crystal — a combination of thermal vibration and static disorder — in units of Å². High B-factors mark flexible loops or poorly resolved regions; low B-factors mark the rigid, well-ordered core.

  · PAE(i, j) answers: if I align the predicted and true structures on residue i, how far off (in Å) do I expect residue j to be? A block-diagonal PAE matrix with low values on the blocks and high values off-diagonal is the signature of a multi-domain protein with confidently predicted domains but uncertain inter-domain orientation.

Place it in context: what it resembles, what it is annotated as, and how it looks.

  · Structural nearest neighbors (via Foldseek easy-search vs the PDB). Reported per hit: target PDB id, E-value, and alignment TM-score. A TM-score above ~0.5 is the conventional threshold for 'same fold'.

  · Functional annotations link the protein to curated databases. InterPro entries identify conserved domains and families by matching the sequence against member-database signatures (Pfam, PROSITE, CDD, …). Gene Ontology (GO) terms describe molecular function, biological process, and cellular component in a controlled vocabulary. CATH places the structure in a hierarchical fold classification (Class/Architecture/Topology/Homologous-superfamily). The organism is the source species.

  · Plot images: a contact map (which residues are close in 3D, as an N×N binary image), a Ramac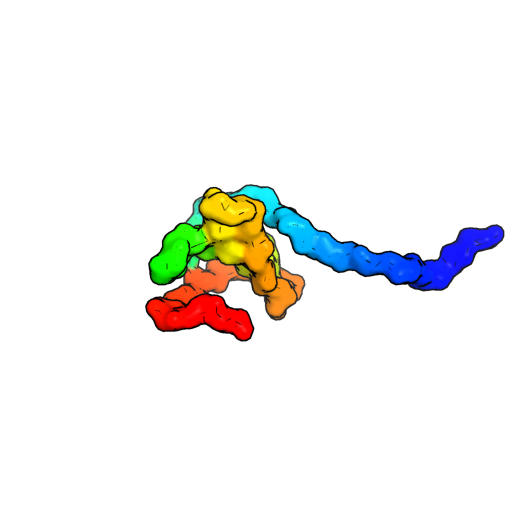handran scatter (backbone torsion angles, revealing secondary-structure composition at a glance), and — for AlphaFold structures — a PAE heatmap (pairwise prediction confidence).

  · Structure images are PyMOL renders from six orthogonal camera directions. Cartoon representation draws helices as coils and strands as arrows; sticks shows the backbone as bonds; surface shows the solvent-excluded envelope. Rainbow coloring maps sequence position to hue (blue→red, N→C); chain coloring assigns a distinct color per polypeptide.